Protein AF-A0A2V5WDI5-F1 (afdb_monomer_lite)

Secondary structure (DSSP, 8-state):
--PPPPHHHHHHHHHHHHGGG-----PPP-S-SEEE-TTS-EEETTT-PBPEEEEEEEPPTT--------HHHHHHHHH-TTSPPTT-BSS--SSS-EEEEEEE-HHHHHHHHHT--

Radius of gyration: 20.53 Å; chains: 1; bounding box: 61×52×35 Å

pLDDT: mean 82.86, std 18.29, range [38.41, 97.88]

Structure (mmCIF, N/CA/C/O backbone):
data_AF-A0A2V5WDI5-F1
#
_entry.id   AF-A0A2V5WDI5-F1
#
loop_
_atom_site.group_PDB
_atom_site.id
_atom_site.type_symbol
_atom_site.label_atom_id
_atom_site.label_alt_id
_atom_site.label_comp_id
_atom_site.label_asym_id
_atom_site.label_entity_id
_atom_site.label_seq_id
_atom_site.pdbx_PDB_ins_code
_atom_site.Cartn_x
_atom_site.Cartn_y
_atom_site.Cartn_z
_atom_site.occupancy
_atom_site.B_iso_or_equiv
_atom_site.auth_seq_id
_atom_site.auth_comp_id
_atom_site.auth_asym_id
_atom_site.auth_atom_id
_atom_site.pdbx_PDB_model_num
ATOM 1 N N . MET A 1 1 ? 43.124 33.669 -7.021 1.00 38.41 1 MET A N 1
ATOM 2 C CA . MET A 1 1 ? 41.963 34.585 -7.038 1.00 38.41 1 MET A CA 1
ATOM 3 C C . MET A 1 1 ? 40.874 33.917 -7.861 1.00 38.41 1 MET A C 1
ATOM 5 O O . MET A 1 1 ? 41.068 33.737 -9.054 1.00 38.41 1 MET A O 1
ATOM 9 N N . VAL A 1 2 ? 39.813 33.419 -7.223 1.00 48.09 2 VAL A N 1
ATOM 10 C CA . VAL A 1 2 ? 38.737 32.697 -7.921 1.00 48.09 2 VAL A CA 1
ATOM 11 C C . VAL A 1 2 ? 37.795 33.737 -8.518 1.00 48.09 2 VAL A C 1
ATOM 13 O O . VAL A 1 2 ? 37.176 34.499 -7.778 1.00 48.09 2 VAL A O 1
ATOM 16 N N . ALA A 1 3 ? 37.748 33.811 -9.847 1.00 46.53 3 ALA A N 1
ATOM 17 C CA . ALA A 1 3 ? 36.851 34.706 -10.563 1.00 46.53 3 ALA A CA 1
ATOM 18 C C . ALA A 1 3 ? 35.397 34.368 -10.204 1.00 46.53 3 ALA A C 1
ATOM 20 O O . ALA A 1 3 ? 34.972 33.215 -10.303 1.00 46.53 3 ALA A O 1
ATOM 21 N N . ALA A 1 4 ? 34.643 35.370 -9.751 1.00 55.12 4 ALA A N 1
ATOM 22 C CA . ALA A 1 4 ? 33.223 35.205 -9.489 1.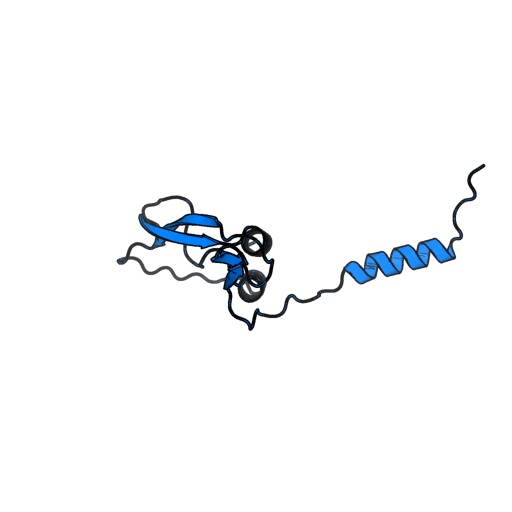00 55.12 4 ALA A CA 1
ATOM 23 C C . ALA A 1 4 ? 32.500 34.890 -10.813 1.00 55.12 4 ALA A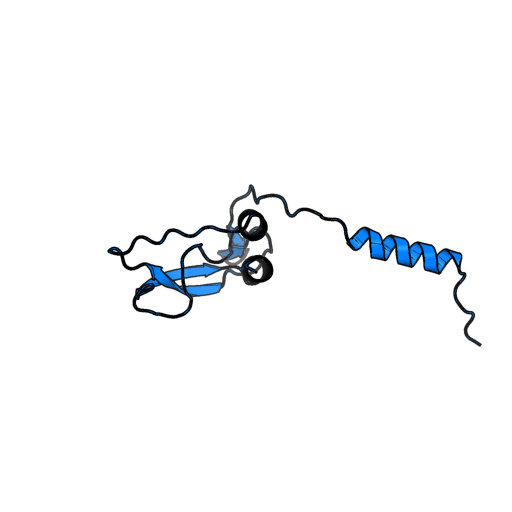 C 1
ATOM 25 O O . ALA A 1 4 ? 32.746 35.577 -11.807 1.00 55.12 4 ALA A O 1
ATOM 26 N N . PRO A 1 5 ? 31.621 33.873 -10.857 1.00 51.78 5 PRO A N 1
ATOM 27 C CA . PRO A 1 5 ? 30.921 33.519 -12.083 1.00 51.78 5 PRO A CA 1
ATOM 28 C C . PRO A 1 5 ? 29.977 34.642 -12.526 1.00 51.78 5 PRO A C 1
ATOM 30 O O . PRO A 1 5 ? 29.293 35.259 -11.703 1.00 51.78 5 PRO A O 1
ATOM 33 N N . ASP A 1 6 ? 29.962 34.857 -13.842 1.00 55.38 6 ASP A N 1
ATOM 34 C CA . ASP A 1 6 ? 29.228 35.881 -14.586 1.00 55.38 6 ASP A CA 1
ATOM 35 C C . ASP A 1 6 ? 27.747 35.979 -14.145 1.00 55.38 6 ASP A C 1
ATOM 37 O O . ASP A 1 6 ? 27.075 34.948 -13.996 1.00 55.38 6 ASP A O 1
ATOM 41 N N . PRO A 1 7 ? 27.190 37.187 -13.926 1.00 56.72 7 PRO A N 1
ATOM 42 C CA . PRO A 1 7 ? 25.811 37.369 -13.463 1.00 56.72 7 PRO A CA 1
ATOM 43 C C . PRO A 1 7 ? 24.762 36.708 -14.372 1.00 56.72 7 PRO A C 1
ATOM 45 O O . PRO A 1 7 ? 23.711 36.296 -13.881 1.00 56.72 7 PRO A O 1
ATOM 48 N N . LYS A 1 8 ? 25.052 36.517 -15.666 1.00 53.31 8 LYS A N 1
ATOM 49 C CA . LYS A 1 8 ? 24.158 35.810 -16.604 1.00 53.31 8 LYS A CA 1
ATOM 50 C C . LYS A 1 8 ? 24.059 34.307 -16.314 1.00 53.31 8 LYS A C 1
ATOM 52 O O . LYS A 1 8 ? 22.994 33.715 -16.485 1.00 53.31 8 LYS A O 1
ATOM 57 N N . ILE A 1 9 ? 25.134 33.702 -15.804 1.00 55.94 9 ILE A N 1
ATOM 58 C CA . ILE A 1 9 ? 25.182 32.283 -15.413 1.00 55.94 9 ILE A CA 1
ATOM 59 C C . ILE A 1 9 ? 24.347 32.056 -14.146 1.00 55.94 9 ILE A C 1
ATOM 61 O O . ILE A 1 9 ? 23.655 31.046 -14.027 1.00 55.94 9 ILE A O 1
ATOM 65 N N . ARG A 1 10 ? 24.333 33.027 -13.223 1.00 53.75 10 ARG A N 1
ATOM 66 C CA . ARG A 1 10 ? 23.519 32.963 -11.996 1.00 53.75 10 ARG A CA 1
ATOM 67 C C . ARG A 1 10 ? 22.017 32.971 -12.286 1.00 53.75 10 ARG A C 1
ATOM 69 O O . ARG A 1 10 ? 21.275 32.243 -11.635 1.00 53.75 10 ARG A O 1
ATOM 76 N N . VAL A 1 11 ? 21.581 33.737 -13.286 1.00 55.53 11 VAL A N 1
ATOM 77 C CA . VAL A 1 11 ? 20.173 33.778 -13.720 1.00 55.53 11 VAL A CA 1
ATOM 78 C C . VAL A 1 11 ? 19.764 32.464 -14.393 1.00 55.53 11 VAL A C 1
ATOM 80 O O . VAL A 1 11 ? 18.689 31.947 -14.112 1.00 55.53 11 VAL A O 1
ATOM 83 N N . LEU A 1 12 ? 20.643 31.861 -15.198 1.00 51.81 12 LEU A N 1
ATOM 84 C CA . LEU A 1 12 ? 20.413 30.542 -15.803 1.00 51.81 12 LEU A CA 1
ATOM 85 C C . LEU A 1 12 ? 20.306 29.422 -14.756 1.00 51.81 12 LEU A C 1
ATOM 87 O O . LEU A 1 12 ? 19.401 28.598 -14.844 1.00 51.81 12 LEU A O 1
ATOM 91 N N . ILE A 1 13 ? 21.159 29.426 -13.727 1.00 54.09 13 ILE A N 1
ATOM 92 C CA . ILE A 1 13 ? 21.071 28.465 -12.615 1.00 54.09 13 ILE A CA 1
ATOM 93 C C . ILE A 1 13 ? 19.780 28.680 -11.813 1.00 54.09 13 ILE A C 1
ATOM 95 O O . ILE A 1 13 ? 19.111 27.711 -11.465 1.00 54.09 13 ILE A O 1
ATOM 99 N N . ALA A 1 14 ? 19.374 29.930 -11.573 1.00 52.66 14 ALA A N 1
ATOM 100 C CA . ALA A 1 14 ? 18.113 30.226 -10.897 1.00 52.66 14 ALA A CA 1
ATOM 101 C C . ALA A 1 14 ? 16.891 29.767 -11.714 1.00 52.66 14 ALA A C 1
ATOM 103 O O . ALA A 1 14 ? 15.966 29.203 -11.142 1.00 52.66 14 ALA A O 1
ATOM 104 N N . ILE A 1 15 ? 16.896 29.920 -13.042 1.00 53.00 15 ILE A N 1
ATOM 105 C CA . ILE A 1 15 ? 15.803 29.462 -13.919 1.00 53.00 15 ILE A CA 1
ATOM 106 C C . ILE A 1 15 ? 15.754 27.927 -14.003 1.00 53.00 15 ILE A C 1
ATOM 108 O O . ILE A 1 15 ? 14.669 27.352 -13.961 1.00 53.00 15 ILE A O 1
ATOM 112 N N . VAL A 1 16 ? 16.904 27.244 -14.041 1.00 50.31 16 VAL A N 1
ATOM 113 C CA . VAL A 1 16 ? 16.966 25.769 -14.001 1.00 50.31 16 VAL A CA 1
ATOM 114 C C . VAL A 1 16 ? 16.522 25.226 -12.632 1.00 50.31 16 VAL A C 1
ATOM 116 O O . VAL A 1 16 ? 15.823 24.213 -12.562 1.00 50.31 16 VAL A O 1
ATOM 119 N N . CYS A 1 17 ? 16.815 25.937 -11.540 1.00 44.41 17 CYS A N 1
ATOM 120 C CA . CYS A 1 17 ? 16.312 25.589 -10.210 1.00 44.41 17 CYS A CA 1
ATOM 121 C C . CYS A 1 17 ? 14.813 25.906 -10.034 1.00 44.41 17 CYS A C 1
ATOM 123 O O . CYS A 1 17 ? 14.108 25.121 -9.404 1.00 44.41 17 CYS A O 1
ATOM 125 N N . LEU A 1 18 ? 14.283 26.987 -10.627 1.00 42.72 18 LEU A N 1
ATOM 126 C CA . LEU A 1 18 ? 12.849 27.315 -10.571 1.00 42.72 18 LEU A CA 1
ATOM 127 C C . LEU A 1 18 ? 11.984 26.455 -11.510 1.00 42.72 18 LEU A C 1
ATOM 129 O O . LEU A 1 18 ? 10.815 26.226 -11.209 1.00 42.72 18 LEU A O 1
ATOM 133 N N . ALA A 1 19 ? 12.540 25.900 -12.591 1.00 39.59 19 ALA A N 1
ATOM 134 C CA . ALA A 1 19 ? 11.843 24.927 -13.442 1.00 39.59 19 ALA A CA 1
ATOM 135 C C . ALA A 1 19 ? 11.679 23.543 -12.775 1.00 39.59 19 ALA A C 1
ATOM 137 O O . ALA A 1 19 ? 10.854 22.737 -13.205 1.00 39.59 19 ALA A O 1
ATOM 138 N N . SER A 1 20 ? 12.405 23.283 -11.682 1.00 42.16 20 SER A N 1
ATOM 139 C CA . SER A 1 20 ? 12.230 22.082 -10.849 1.00 42.16 20 SER A CA 1
ATOM 140 C C . SER A 1 20 ? 10.981 22.149 -9.955 1.00 42.16 20 SER A C 1
ATOM 142 O O . SER A 1 20 ? 10.583 21.140 -9.380 1.00 42.16 20 SER A O 1
ATOM 144 N N . ALA A 1 21 ? 10.331 23.316 -9.871 1.00 41.59 21 ALA A N 1
ATOM 145 C CA . ALA A 1 21 ? 9.027 23.507 -9.235 1.00 41.59 21 ALA A CA 1
ATOM 146 C C . ALA A 1 21 ? 7.868 23.311 -10.226 1.00 41.59 21 ALA A C 1
ATOM 148 O O . ALA A 1 21 ? 6.764 23.820 -10.021 1.00 41.59 21 ALA A O 1
ATOM 149 N N . ALA A 1 22 ? 8.102 22.572 -11.316 1.00 43.59 22 ALA A N 1
ATOM 150 C CA . ALA A 1 22 ? 7.014 22.041 -12.106 1.00 43.59 22 ALA A CA 1
ATOM 151 C C . ALA A 1 22 ? 6.112 21.233 -11.169 1.00 43.59 22 ALA A C 1
ATOM 153 O O . ALA A 1 22 ? 6.501 20.205 -10.616 1.00 43.59 22 ALA A O 1
ATOM 154 N N . ALA A 1 23 ? 4.874 21.689 -11.046 1.00 43.19 23 ALA A N 1
ATOM 155 C CA . ALA A 1 23 ? 3.719 20.924 -10.619 1.00 43.19 23 ALA A CA 1
ATOM 156 C C . ALA A 1 23 ? 3.438 19.734 -11.577 1.00 43.19 23 ALA A C 1
ATOM 158 O O . ALA A 1 23 ? 2.312 19.518 -12.015 1.00 43.19 23 ALA A O 1
ATOM 159 N N . ALA A 1 24 ? 4.473 18.964 -11.923 1.00 50.44 24 ALA A N 1
ATOM 160 C CA . ALA A 1 24 ? 4.414 17.645 -12.522 1.00 50.44 24 ALA A CA 1
ATOM 161 C C . ALA A 1 24 ? 4.117 16.677 -11.363 1.00 50.44 24 ALA A C 1
ATOM 163 O O . ALA A 1 24 ? 4.999 16.147 -10.701 1.00 50.44 24 ALA A O 1
ATOM 164 N N . GLY A 1 25 ? 2.863 16.515 -10.958 1.00 60.44 25 GLY A N 1
ATOM 165 C CA . GLY A 1 25 ? 1.850 15.985 -11.857 1.00 60.44 25 GLY A CA 1
ATOM 166 C C . GLY A 1 25 ? 2.153 14.512 -12.081 1.00 60.44 25 GLY A C 1
ATOM 167 O O . GLY A 1 25 ? 2.291 14.087 -13.217 1.00 60.44 25 GLY A O 1
ATOM 168 N N . CYS A 1 26 ? 2.338 13.743 -11.003 1.00 72.12 26 CYS A N 1
ATOM 169 C CA . CYS A 1 26 ? 2.427 12.300 -11.126 1.00 72.12 26 CYS A CA 1
ATOM 170 C C . CYS A 1 26 ? 1.084 11.795 -11.673 1.00 72.12 26 CYS A C 1
ATOM 172 O O . CYS A 1 26 ? 0.083 11.853 -10.946 1.00 72.12 26 CYS A O 1
ATOM 174 N N . PRO A 1 27 ? 1.016 11.365 -12.947 1.00 85.88 27 PRO A N 1
ATOM 175 C CA . PRO A 1 27 ? -0.240 10.910 -13.505 1.00 85.88 27 PRO A CA 1
ATOM 176 C C . PRO A 1 27 ? -0.683 9.640 -12.766 1.00 85.88 27 PRO A C 1
ATOM 178 O O . PRO A 1 27 ? 0.163 8.899 -12.250 1.00 85.88 27 PRO A O 1
ATOM 181 N N . PRO A 1 28 ? -1.995 9.352 -12.724 1.00 92.12 28 PRO A N 1
ATOM 182 C CA . PRO A 1 28 ? -2.480 8.078 -12.222 1.00 92.12 28 PRO A CA 1
ATOM 183 C C . PRO A 1 28 ? -1.757 6.918 -12.905 1.00 92.12 28 PRO A C 1
ATOM 185 O O . PRO A 1 28 ? -1.593 6.910 -14.129 1.00 92.12 28 PRO A O 1
ATOM 188 N N . TRP A 1 29 ? -1.324 5.942 -12.115 1.00 94.44 29 TRP A N 1
ATOM 189 C CA . TRP A 1 29 ? -0.673 4.754 -12.639 1.00 94.44 29 TRP A CA 1
ATOM 190 C C . TRP A 1 29 ? -1.668 3.936 -13.468 1.00 94.44 29 TRP A C 1
ATOM 192 O O . TRP A 1 29 ? -2.764 3.638 -13.001 1.00 94.44 29 TRP A O 1
ATOM 202 N N . ARG A 1 30 ? -1.288 3.572 -14.700 1.00 94.19 30 ARG A N 1
ATOM 203 C CA . ARG A 1 30 ? -2.158 2.834 -15.639 1.00 94.19 30 ARG A CA 1
ATOM 204 C C . ARG A 1 30 ? -1.709 1.400 -15.935 1.00 94.19 30 ARG A C 1
ATOM 206 O O . ARG A 1 30 ? -2.422 0.681 -16.622 1.00 94.19 30 ARG A O 1
ATOM 213 N N . GLY A 1 31 ? -0.530 0.995 -15.467 1.00 92.69 31 GLY A N 1
ATOM 214 C CA . GLY A 1 31 ? 0.018 -0.340 -15.716 1.00 92.69 31 GLY A CA 1
ATOM 215 C C . GLY A 1 31 ? -0.334 -1.352 -14.626 1.00 92.69 31 GLY A C 1
ATOM 216 O O . GLY A 1 31 ? -0.976 -1.026 -13.626 1.00 92.69 31 GLY A O 1
ATOM 217 N N . ALA A 1 32 ? 0.182 -2.574 -14.763 1.00 96.12 32 ALA A N 1
ATOM 218 C CA . ALA A 1 32 ? 0.185 -3.530 -13.659 1.00 96.12 32 ALA A CA 1
ATOM 219 C C . ALA A 1 32 ? 0.924 -2.929 -12.445 1.00 96.12 32 ALA A C 1
ATOM 221 O O . ALA A 1 32 ? 1.933 -2.245 -12.629 1.00 96.12 32 ALA A O 1
ATOM 222 N N . PRO A 1 33 ? 0.453 -3.143 -11.205 1.00 95.75 33 PRO A N 1
ATOM 223 C CA . PRO A 1 33 ? 1.139 -2.639 -10.019 1.00 95.75 33 PRO A CA 1
ATOM 224 C C . PRO A 1 33 ? 2.437 -3.410 -9.753 1.00 95.75 33 PRO A C 1
ATOM 226 O O . PRO A 1 33 ? 3.412 -2.840 -9.272 1.00 95.75 33 PRO A O 1
ATOM 229 N N . VAL A 1 34 ? 2.481 -4.696 -10.096 1.00 97.44 34 VAL A N 1
ATOM 230 C CA . VAL A 1 34 ? 3.584 -5.607 -9.775 1.00 97.44 34 VAL A CA 1
ATOM 231 C C . VAL A 1 34 ? 4.174 -6.177 -11.059 1.00 97.44 34 VAL A C 1
ATOM 233 O O . VAL A 1 34 ? 3.434 -6.498 -11.986 1.00 97.44 34 VAL A O 1
ATOM 236 N N . ILE A 1 35 ? 5.496 -6.324 -11.090 1.00 97.69 35 ILE A N 1
ATOM 237 C CA . ILE A 1 35 ? 6.226 -7.091 -12.106 1.00 97.69 35 ILE A CA 1
ATOM 238 C C . ILE A 1 35 ? 7.068 -8.173 -11.426 1.00 97.69 35 ILE A C 1
ATOM 240 O O . ILE A 1 35 ? 7.413 -8.046 -10.249 1.00 97.69 35 ILE A O 1
ATOM 244 N N . THR A 1 36 ? 7.411 -9.221 -12.167 1.00 97.62 36 THR A N 1
ATOM 245 C CA . THR A 1 36 ? 8.308 -10.282 -11.697 1.00 97.62 36 THR A CA 1
ATOM 246 C C . THR A 1 36 ? 9.741 -9.965 -12.120 1.00 97.62 36 THR A C 1
ATOM 248 O O . THR A 1 36 ? 9.991 -9.657 -13.286 1.00 97.62 36 THR A O 1
ATOM 251 N N . GLY A 1 37 ? 10.671 -9.997 -11.167 1.00 93.19 37 GLY A N 1
ATOM 252 C CA . GLY A 1 37 ? 12.099 -9.814 -11.404 1.00 93.19 37 GLY A CA 1
ATOM 253 C C . GLY A 1 37 ? 12.765 -11.047 -12.016 1.00 93.19 37 GLY A C 1
ATOM 254 O O . GLY A 1 37 ? 12.139 -12.088 -12.221 1.00 93.19 37 GLY A O 1
ATOM 255 N N . ARG A 1 38 ? 14.064 -10.937 -12.316 1.00 92.38 38 ARG A N 1
ATOM 256 C CA . ARG A 1 38 ? 14.824 -12.015 -12.977 1.00 92.38 38 ARG A CA 1
ATOM 257 C C . ARG A 1 38 ? 14.979 -13.259 -12.100 1.00 92.38 38 ARG A C 1
ATOM 259 O O . ARG A 1 38 ? 15.064 -14.354 -12.641 1.00 92.38 38 ARG A O 1
ATOM 266 N N . SER A 1 39 ? 14.991 -13.099 -10.777 1.00 93.38 39 SER A N 1
ATOM 267 C CA . SER A 1 39 ? 15.043 -14.200 -9.806 1.00 93.38 39 SER A CA 1
ATOM 268 C C . SER A 1 39 ? 13.657 -14.633 -9.303 1.00 93.38 39 SER A C 1
ATOM 270 O O . SER A 1 39 ? 13.562 -15.394 -8.345 1.00 93.38 39 SER A O 1
ATOM 272 N N . GLY A 1 40 ? 12.572 -14.184 -9.946 1.00 94.19 40 GLY A N 1
ATOM 273 C CA . GLY A 1 40 ? 11.199 -14.539 -9.572 1.00 94.19 40 GLY A CA 1
ATOM 274 C C . GLY A 1 40 ? 10.608 -13.694 -8.438 1.00 94.19 40 GLY A C 1
ATOM 275 O O . GLY A 1 40 ? 9.469 -13.912 -8.029 1.00 94.19 40 GLY A O 1
ATOM 276 N N . GLU A 1 41 ? 11.344 -12.709 -7.927 1.00 95.12 41 GLU A N 1
ATOM 277 C CA . GLU A 1 41 ? 10.883 -11.812 -6.877 1.00 95.12 41 GLU A CA 1
ATOM 278 C C . GLU A 1 41 ? 9.791 -10.851 -7.375 1.00 95.12 41 GLU A C 1
ATOM 280 O O . GLU A 1 41 ? 9.763 -10.438 -8.536 1.00 95.12 41 GLU A O 1
ATOM 285 N N . ARG A 1 42 ? 8.879 -10.460 -6.480 1.00 97.25 42 ARG A N 1
ATOM 286 C CA . ARG A 1 42 ? 7.813 -9.498 -6.790 1.00 97.25 42 ARG A CA 1
ATOM 287 C C . ARG A 1 42 ? 8.322 -8.075 -6.590 1.00 97.25 42 ARG A C 1
ATOM 289 O O . ARG A 1 42 ? 8.635 -7.680 -5.466 1.00 97.25 42 ARG A O 1
ATOM 296 N N . LEU A 1 43 ? 8.339 -7.294 -7.663 1.00 97.88 43 LEU A N 1
ATOM 297 C CA . LEU A 1 43 ? 8.809 -5.914 -7.670 1.00 97.88 43 LEU A CA 1
ATOM 298 C C . LEU A 1 43 ? 7.652 -4.940 -7.894 1.00 97.88 43 LEU A C 1
ATOM 300 O O . LEU A 1 43 ? 6.693 -5.225 -8.614 1.00 97.88 43 LEU A O 1
ATOM 304 N N . CYS A 1 44 ? 7.772 -3.742 -7.334 1.00 97.50 44 CYS A N 1
ATOM 305 C CA . CYS A 1 44 ? 6.928 -2.616 -7.704 1.00 97.50 44 CYS A CA 1
ATOM 306 C C . CYS A 1 44 ? 7.171 -2.251 -9.172 1.00 97.50 44 CYS A C 1
ATOM 308 O O . CYS A 1 44 ? 8.287 -1.896 -9.539 1.00 97.50 44 CYS A O 1
ATOM 310 N N . ALA A 1 45 ? 6.134 -2.262 -10.007 1.00 96.62 45 ALA A N 1
ATOM 311 C CA . ALA A 1 45 ? 6.266 -1.936 -11.427 1.00 96.62 45 ALA A CA 1
ATOM 312 C C . ALA A 1 45 ? 6.756 -0.497 -11.673 1.00 96.62 45 ALA A C 1
ATOM 314 O O . ALA A 1 45 ? 7.466 -0.238 -12.643 1.00 96.62 45 ALA A O 1
ATOM 315 N N . LYS A 1 46 ? 6.408 0.428 -10.769 1.00 94.88 46 LYS A N 1
ATOM 316 C CA . LYS A 1 46 ? 6.786 1.843 -10.855 1.00 94.88 46 LYS A CA 1
ATOM 317 C C . LYS A 1 46 ? 8.254 2.088 -10.499 1.00 94.88 46 LYS A C 1
ATOM 319 O O . LYS A 1 46 ? 8.954 2.758 -11.246 1.00 94.88 46 LYS A O 1
ATOM 324 N N . HIS A 1 47 ? 8.708 1.562 -9.362 1.00 95.06 47 HIS A N 1
ATOM 325 C CA . HIS A 1 47 ? 10.037 1.868 -8.810 1.00 95.06 47 HIS A CA 1
ATOM 326 C C . HIS A 1 47 ? 11.061 0.742 -9.009 1.00 95.06 47 HIS A C 1
ATOM 328 O O . HIS A 1 47 ? 12.237 0.934 -8.728 1.00 95.06 47 HIS A O 1
ATOM 334 N N . ARG A 1 48 ? 10.621 -0.430 -9.485 1.00 95.50 48 ARG A N 1
ATOM 335 C CA . ARG A 1 48 ? 11.430 -1.646 -9.682 1.00 95.50 48 ARG A CA 1
ATOM 336 C C . ARG A 1 48 ? 12.153 -2.134 -8.421 1.00 95.50 48 ARG A C 1
ATOM 338 O O . ARG A 1 48 ? 13.175 -2.801 -8.514 1.00 95.50 48 ARG A O 1
ATOM 345 N N . GLU A 1 49 ? 11.598 -1.837 -7.249 1.00 95.31 49 GLU A N 1
ATOM 346 C CA . GLU A 1 49 ? 12.101 -2.315 -5.959 1.00 95.31 49 GLU A CA 1
ATOM 347 C C . GLU A 1 49 ? 11.276 -3.499 -5.428 1.00 95.31 49 GLU A C 1
ATOM 349 O O . GLU A 1 49 ? 10.074 -3.567 -5.718 1.00 95.31 49 GLU A O 1
ATOM 354 N N . PRO A 1 50 ? 11.874 -4.411 -4.638 1.00 96.62 50 PRO A N 1
ATOM 355 C CA . PRO A 1 50 ? 11.147 -5.508 -4.008 1.00 96.62 50 PRO A CA 1
ATOM 356 C C . PRO A 1 50 ? 9.993 -5.025 -3.132 1.00 96.62 50 PRO A C 1
ATOM 358 O O . PRO A 1 50 ? 10.133 -4.079 -2.353 1.00 96.62 50 PRO A O 1
ATOM 361 N N . LEU A 1 51 ? 8.847 -5.699 -3.238 1.00 97.50 51 LEU A N 1
ATOM 362 C CA . LEU A 1 51 ? 7.712 -5.434 -2.360 1.00 97.50 51 LEU A CA 1
ATOM 363 C C . LEU A 1 51 ? 7.991 -5.980 -0.958 1.00 97.50 51 LEU A C 1
ATOM 365 O O . LEU A 1 51 ? 8.306 -7.156 -0.782 1.00 97.50 51 LEU A O 1
ATOM 369 N N . GLN A 1 52 ? 7.824 -5.132 0.051 1.00 96.94 52 GLN A N 1
ATOM 370 C CA . GLN A 1 52 ? 8.007 -5.503 1.448 1.00 96.94 52 GLN A CA 1
ATOM 371 C C . GLN A 1 52 ? 6.731 -6.136 1.988 1.00 96.94 52 GLN A C 1
ATOM 373 O O . GLN A 1 52 ? 5.699 -5.468 2.073 1.00 96.94 52 GLN A O 1
ATOM 378 N N . ALA A 1 53 ? 6.801 -7.413 2.361 1.00 96.31 53 ALA A N 1
ATOM 379 C CA . ALA A 1 53 ? 5.714 -8.093 3.053 1.00 96.31 53 ALA A CA 1
ATOM 380 C C . ALA A 1 53 ? 5.524 -7.509 4.461 1.00 96.31 53 ALA A C 1
ATOM 382 O O . ALA A 1 53 ? 6.488 -7.213 5.166 1.00 96.31 53 ALA A O 1
ATOM 383 N N . THR A 1 54 ? 4.274 -7.336 4.879 1.00 96.50 54 THR A N 1
ATOM 384 C CA . THR A 1 54 ? 3.938 -6.791 6.194 1.00 96.50 54 THR A CA 1
ATOM 385 C C . THR A 1 54 ? 2.554 -7.250 6.653 1.00 96.50 54 THR A C 1
ATOM 387 O O . THR A 1 54 ? 1.753 -7.768 5.866 1.00 96.50 54 THR A O 1
ATOM 390 N N . ILE A 1 55 ? 2.273 -7.058 7.940 1.00 96.50 55 ILE A N 1
ATOM 391 C CA . ILE A 1 55 ? 0.952 -7.253 8.531 1.00 96.50 55 ILE A CA 1
ATOM 392 C C . ILE A 1 55 ? 0.415 -5.879 8.913 1.00 96.50 55 ILE A C 1
ATOM 394 O O . ILE A 1 55 ? 1.064 -5.116 9.624 1.00 96.50 55 ILE A O 1
ATOM 398 N N . VAL A 1 56 ? -0.786 -5.589 8.436 1.00 96.25 56 VAL A N 1
ATOM 399 C CA . VAL A 1 56 ? -1.563 -4.394 8.775 1.00 96.25 56 VAL A CA 1
ATOM 400 C C . VAL A 1 56 ? -2.904 -4.824 9.349 1.00 96.25 56 VAL A C 1
ATOM 402 O O . VAL A 1 56 ? -3.270 -5.994 9.275 1.00 96.25 56 VAL A O 1
ATOM 405 N N . TYR A 1 57 ? -3.647 -3.890 9.918 1.00 95.75 57 TYR A N 1
ATOM 406 C CA . TYR A 1 57 ? -4.928 -4.146 10.550 1.00 95.75 57 TYR A CA 1
ATOM 407 C C . TYR A 1 57 ? -6.033 -3.412 9.795 1.00 95.75 57 TYR A C 1
ATOM 409 O O . TYR A 1 57 ? -6.001 -2.190 9.660 1.00 95.75 57 TYR A O 1
ATOM 417 N N . GLY A 1 58 ? -6.984 -4.168 9.255 1.00 92.94 58 GLY A N 1
ATOM 418 C CA . GLY A 1 58 ? -8.197 -3.636 8.639 1.00 92.94 58 GLY A CA 1
ATOM 419 C C . GLY A 1 58 ? -9.318 -3.438 9.660 1.00 92.94 58 GLY A C 1
ATOM 420 O O . GLY A 1 58 ? -9.188 -3.909 10.796 1.00 92.94 58 GLY A O 1
ATOM 421 N N . PRO A 1 59 ? -10.406 -2.758 9.258 1.00 92.06 59 PRO A N 1
ATOM 422 C CA . PRO A 1 59 ? -11.559 -2.554 10.119 1.00 92.06 59 PRO A CA 1
ATOM 423 C C . PRO A 1 59 ? -12.171 -3.889 10.541 1.00 92.06 59 PRO A C 1
ATOM 425 O O . PRO A 1 59 ? -12.117 -4.878 9.798 1.00 92.06 59 PRO A O 1
ATOM 428 N N . ASP A 1 60 ? -12.750 -3.903 11.737 1.00 87.75 60 ASP A N 1
ATOM 429 C CA . ASP A 1 60 ? -13.595 -5.008 12.173 1.00 87.75 60 ASP A CA 1
ATOM 430 C C . ASP A 1 60 ? -14.762 -5.207 11.182 1.00 87.75 60 ASP A C 1
ATOM 432 O O . ASP A 1 60 ? -15.340 -4.212 10.735 1.00 87.75 60 ASP A O 1
ATOM 436 N N . PRO A 1 61 ? -15.131 -6.449 10.812 1.00 84.81 61 PRO A N 1
ATOM 437 C CA . PRO A 1 61 ? -16.235 -6.698 9.883 1.00 84.81 61 PRO A CA 1
ATOM 438 C C . PRO A 1 61 ? -17.577 -6.086 10.306 1.00 84.81 61 PRO A C 1
ATOM 440 O O . PRO A 1 61 ? -18.410 -5.823 9.441 1.00 84.81 61 PRO A O 1
ATOM 443 N N . ALA A 1 62 ? -17.793 -5.860 11.606 1.00 87.62 62 ALA A N 1
ATOM 444 C CA . ALA A 1 62 ? -19.004 -5.230 12.128 1.00 87.62 62 ALA A CA 1
ATOM 445 C C . ALA A 1 62 ? -18.984 -3.689 12.053 1.00 87.62 62 ALA A C 1
ATOM 447 O O . ALA A 1 62 ? -19.987 -3.049 12.368 1.00 87.62 62 ALA A O 1
ATOM 448 N N . ILE A 1 63 ? -17.862 -3.074 11.659 1.00 84.31 63 ILE A N 1
ATOM 449 C CA . ILE A 1 63 ? -17.663 -1.620 11.667 1.00 84.31 63 ILE A CA 1
ATOM 450 C C . ILE A 1 63 ? -17.558 -1.092 10.234 1.00 84.31 63 ILE A C 1
ATOM 452 O O . ILE A 1 63 ? -16.696 -1.498 9.456 1.00 84.31 63 ILE A O 1
ATOM 456 N N . CYS A 1 64 ? -18.391 -0.103 9.906 1.00 82.56 64 CYS A N 1
ATOM 457 C CA . CYS A 1 64 ? -18.274 0.671 8.673 1.00 82.56 64 CYS A CA 1
ATOM 458 C C . CYS A 1 64 ? -17.569 2.004 8.960 1.00 82.56 64 CYS A C 1
ATOM 460 O O . CYS A 1 64 ? -18.031 2.783 9.793 1.00 82.56 64 CYS A O 1
ATOM 462 N N . ILE A 1 65 ? -16.453 2.274 8.275 1.00 80.88 65 ILE A N 1
ATOM 463 C CA . ILE A 1 65 ? -15.700 3.527 8.414 1.00 80.88 65 ILE A CA 1
ATOM 464 C C . ILE A 1 65 ? -15.844 4.333 7.123 1.00 80.88 65 ILE A C 1
ATOM 466 O O . ILE A 1 65 ? -15.362 3.924 6.067 1.00 80.88 65 ILE A O 1
ATOM 470 N N . LEU A 1 66 ? -16.469 5.507 7.217 1.00 80.88 66 LEU A N 1
ATOM 471 C CA . LEU A 1 66 ? -16.470 6.495 6.142 1.00 80.88 66 LEU A CA 1
ATOM 472 C C . LEU A 1 66 ? -15.193 7.327 6.240 1.00 80.88 66 LEU A C 1
ATOM 474 O O . LEU A 1 66 ? -14.973 8.017 7.233 1.00 80.88 66 LEU A O 1
ATOM 478 N N . VAL A 1 67 ? -14.351 7.270 5.210 1.00 75.50 67 VAL A N 1
ATOM 479 C CA . VAL A 1 67 ? -13.116 8.057 5.161 1.00 75.50 67 VAL A CA 1
ATOM 480 C C . VAL A 1 67 ? -13.167 8.998 3.964 1.00 75.50 67 VAL A C 1
ATOM 482 O O . VAL A 1 67 ? -13.278 8.557 2.821 1.00 75.50 67 VAL A O 1
ATOM 485 N N . GLN A 1 68 ? -13.061 10.299 4.228 1.00 82.75 68 GLN A N 1
ATOM 486 C CA . GLN A 1 68 ? -12.942 11.324 3.195 1.00 82.75 68 GLN A CA 1
ATOM 487 C C . GLN A 1 68 ? -11.464 11.663 2.990 1.00 82.75 68 GLN A C 1
ATOM 489 O O . GLN A 1 68 ? -10.822 12.236 3.866 1.00 82.75 68 GLN A O 1
ATOM 494 N N . SER A 1 69 ? -10.902 11.282 1.842 1.00 83.19 69 SER A N 1
ATOM 495 C CA . SER A 1 69 ? -9.540 11.672 1.470 1.00 83.19 69 SER A CA 1
ATOM 496 C C . SER A 1 69 ? -9.519 13.083 0.888 1.00 83.19 69 SER A C 1
ATOM 498 O O . SER A 1 69 ? -10.362 13.411 0.050 1.00 83.19 69 SER A O 1
ATOM 500 N N . THR A 1 70 ? -8.504 13.874 1.234 1.00 89.69 70 THR A N 1
ATOM 501 C CA . THR A 1 70 ? -8.208 15.130 0.532 1.00 89.69 70 THR A CA 1
ATOM 502 C C . THR A 1 70 ? -7.920 14.869 -0.953 1.00 89.69 70 THR A C 1
ATOM 504 O O . THR A 1 70 ? -7.585 13.747 -1.361 1.00 89.69 70 THR A O 1
ATOM 507 N N . LYS A 1 71 ? -8.055 15.899 -1.799 1.00 89.69 71 LYS A N 1
ATOM 508 C CA . LYS A 1 71 ? -7.782 15.772 -3.243 1.00 89.69 71 LYS A CA 1
ATOM 509 C C . LYS A 1 71 ? -6.315 15.414 -3.493 1.00 89.69 71 LYS A C 1
ATOM 511 O O . LYS A 1 71 ? -6.017 14.647 -4.409 1.00 89.69 71 LYS A O 1
ATOM 516 N N . GLU A 1 72 ? -5.416 15.946 -2.676 1.00 89.62 72 GLU A N 1
ATOM 517 C CA . GLU A 1 72 ? -3.979 15.687 -2.688 1.00 89.62 72 GLU A CA 1
ATOM 518 C C . GLU A 1 72 ? -3.691 14.223 -2.347 1.00 89.62 72 GLU A C 1
ATOM 520 O O . GLU A 1 72 ? -3.025 13.536 -3.125 1.00 89.62 72 GLU A O 1
ATOM 525 N N . ALA A 1 73 ? -4.272 13.710 -1.258 1.00 88.88 73 ALA A N 1
ATOM 526 C CA . ALA A 1 73 ? -4.137 12.314 -0.850 1.00 88.88 73 ALA A CA 1
ATOM 527 C C . ALA A 1 73 ? -4.663 11.344 -1.919 1.00 88.88 73 ALA A C 1
ATOM 529 O O . ALA A 1 73 ? -4.026 10.329 -2.218 1.00 88.88 73 ALA A O 1
ATOM 530 N N . ALA A 1 74 ? -5.812 11.662 -2.526 1.00 90.00 74 ALA A N 1
ATOM 531 C CA . ALA A 1 74 ? -6.404 10.857 -3.590 1.00 90.00 74 ALA A CA 1
ATOM 532 C C . ALA A 1 74 ? -5.498 10.798 -4.831 1.00 90.00 74 ALA A C 1
ATOM 534 O O . ALA A 1 74 ? -5.218 9.712 -5.347 1.00 90.00 74 ALA A O 1
ATOM 535 N N . LYS A 1 75 ? -4.971 11.948 -5.275 1.00 91.56 75 LYS A N 1
ATOM 536 C CA . LYS A 1 75 ? -3.999 12.016 -6.379 1.00 91.56 75 LYS A CA 1
ATOM 537 C C . LYS A 1 75 ? -2.722 11.249 -6.049 1.00 91.56 75 LYS A C 1
ATOM 539 O O . LYS A 1 75 ? -2.232 10.488 -6.885 1.00 91.56 75 LYS A O 1
ATOM 544 N N . ALA A 1 76 ? -2.210 11.404 -4.830 1.00 92.88 76 ALA A N 1
ATOM 545 C CA . ALA A 1 76 ? -0.987 10.742 -4.413 1.00 92.88 76 ALA A CA 1
ATOM 546 C C . ALA A 1 76 ? -1.127 9.215 -4.434 1.00 92.88 76 ALA A C 1
ATOM 548 O O . ALA A 1 76 ? -0.244 8.511 -4.925 1.00 92.88 76 ALA A O 1
ATOM 549 N N . ARG A 1 77 ? -2.276 8.702 -3.978 1.00 92.75 77 ARG A N 1
ATOM 550 C CA . ARG A 1 77 ? -2.609 7.273 -4.043 1.00 92.75 77 ARG A CA 1
ATOM 551 C C . ARG A 1 77 ? -2.771 6.774 -5.474 1.00 92.75 77 ARG A C 1
ATOM 553 O O . ARG A 1 77 ? -2.196 5.744 -5.807 1.00 92.75 77 ARG A O 1
ATOM 560 N N . ALA A 1 78 ? -3.475 7.512 -6.333 1.00 93.31 78 ALA A N 1
ATOM 561 C CA . ALA A 1 78 ? -3.648 7.136 -7.740 1.00 93.31 78 ALA A CA 1
ATOM 562 C C . ALA A 1 78 ? -2.305 7.008 -8.487 1.00 93.31 78 ALA A C 1
ATOM 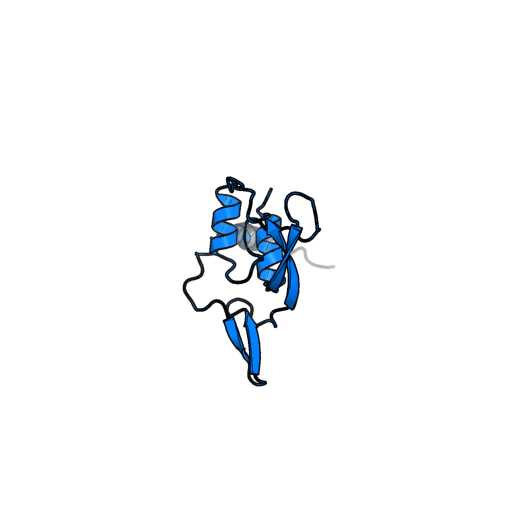564 O O . ALA A 1 78 ? -2.146 6.179 -9.379 1.00 93.31 78 ALA A O 1
ATOM 565 N N . CYS A 1 79 ? -1.320 7.810 -8.096 1.00 93.38 79 CYS A N 1
ATOM 566 C CA . CYS A 1 79 ? 0.050 7.791 -8.603 1.00 93.38 79 CYS A CA 1
ATOM 567 C C . CYS A 1 79 ? 0.917 6.637 -8.039 1.00 93.38 79 CYS A C 1
ATOM 569 O O . CYS A 1 79 ? 1.966 6.305 -8.607 1.00 93.38 79 CYS A O 1
ATOM 571 N N . SER A 1 80 ? 0.523 6.035 -6.914 1.00 95.81 80 SER A N 1
ATOM 572 C CA . SER A 1 80 ? 1.338 5.104 -6.127 1.00 95.81 80 SER A CA 1
ATOM 573 C C . SER A 1 80 ? 0.696 3.713 -6.059 1.00 95.81 80 SER A C 1
ATOM 575 O O . SER A 1 80 ? 0.057 3.375 -5.062 1.00 95.81 80 SER A O 1
ATOM 577 N N . PRO A 1 81 ? 0.911 2.858 -7.076 1.00 95.69 81 PRO A N 1
ATOM 578 C CA . PRO A 1 81 ? 0.160 1.610 -7.252 1.00 95.69 81 PRO A CA 1
ATOM 579 C C . PRO A 1 81 ? 0.395 0.548 -6.168 1.00 95.69 81 PRO A C 1
ATOM 581 O O . PRO A 1 81 ? -0.400 -0.375 -6.049 1.00 95.69 81 PRO A O 1
ATOM 584 N N . ASN A 1 82 ? 1.477 0.663 -5.389 1.00 97.19 82 ASN A N 1
ATOM 585 C CA . ASN A 1 82 ? 1.797 -0.243 -4.278 1.00 97.19 82 ASN A CA 1
ATOM 586 C C . ASN A 1 82 ? 1.987 0.508 -2.952 1.00 97.19 82 ASN A C 1
ATOM 588 O O . ASN A 1 82 ? 2.812 0.108 -2.128 1.00 97.19 82 ASN A O 1
ATOM 592 N N . ALA A 1 83 ? 1.300 1.634 -2.758 1.00 95.81 83 ALA A N 1
ATOM 593 C CA . ALA A 1 83 ? 1.148 2.177 -1.411 1.00 95.81 83 ALA A CA 1
ATOM 594 C C . ALA A 1 83 ? 0.279 1.229 -0.572 1.00 95.81 83 ALA A C 1
ATOM 596 O O . ALA A 1 83 ? -0.483 0.426 -1.118 1.00 95.81 83 ALA A O 1
ATOM 597 N N . LEU A 1 84 ? 0.374 1.327 0.753 1.00 94.69 84 LEU A N 1
ATOM 598 C CA . LEU A 1 84 ? -0.530 0.587 1.623 1.00 94.69 84 LEU A CA 1
ATOM 599 C C . LEU A 1 84 ? -1.987 0.942 1.297 1.00 94.69 84 LEU A C 1
ATOM 601 O O . LEU A 1 84 ? -2.317 2.081 0.937 1.00 94.69 84 LEU A O 1
ATOM 605 N N . ALA A 1 85 ? -2.864 -0.057 1.419 1.00 87.56 85 ALA A N 1
ATOM 606 C CA . ALA A 1 85 ? -4.291 0.101 1.176 1.00 87.56 85 ALA A CA 1
ATOM 607 C C . ALA A 1 85 ? -4.871 1.292 1.963 1.00 87.56 85 ALA A C 1
ATOM 609 O O . ALA A 1 85 ? -4.308 1.783 2.944 1.00 87.56 85 ALA A O 1
ATOM 610 N N . PHE A 1 86 ? -5.988 1.822 1.486 1.00 85.38 86 PHE A N 1
ATOM 611 C CA . PHE A 1 86 ? -6.715 2.840 2.232 1.00 85.38 86 PHE A CA 1
ATOM 612 C C . PHE A 1 86 ? -7.517 2.183 3.360 1.00 85.38 86 PHE A C 1
ATOM 614 O O . PHE A 1 86 ? -7.901 1.022 3.235 1.00 85.38 86 PHE A O 1
ATOM 621 N N . GLY A 1 87 ? -7.750 2.907 4.458 1.00 85.62 87 GLY A N 1
ATOM 622 C CA . GLY A 1 87 ? -8.554 2.392 5.572 1.00 85.62 87 GLY A CA 1
ATOM 623 C C . GLY A 1 87 ? -7.930 1.197 6.304 1.00 85.62 87 GLY A C 1
ATOM 624 O O . GLY A 1 87 ? -8.652 0.333 6.788 1.00 85.62 87 GLY A O 1
ATOM 625 N N . ILE A 1 88 ? -6.601 1.123 6.372 1.00 90.06 88 ILE A N 1
ATOM 626 C CA . ILE A 1 88 ? -5.879 0.159 7.213 1.00 90.06 88 ILE A CA 1
ATOM 627 C C . ILE A 1 88 ? -4.965 0.899 8.187 1.00 90.06 88 ILE A C 1
ATOM 629 O O . ILE A 1 88 ? -4.492 2.000 7.906 1.00 90.06 88 ILE A O 1
ATOM 633 N N . SER A 1 89 ? -4.688 0.264 9.319 1.00 91.06 89 SER A N 1
ATOM 634 C CA . SER A 1 89 ? -3.778 0.746 10.350 1.00 91.06 89 SER A CA 1
ATOM 635 C C . SER A 1 89 ? -2.547 -0.151 10.445 1.00 91.06 89 SER A C 1
ATOM 637 O O . SER A 1 89 ? -2.625 -1.362 10.256 1.00 91.06 89 SER A O 1
ATOM 639 N N . ARG A 1 90 ? -1.390 0.422 10.779 1.00 91.38 90 ARG A N 1
ATOM 640 C CA . ARG A 1 90 ? -0.192 -0.365 11.134 1.00 91.38 90 ARG A CA 1
ATOM 641 C C . ARG A 1 90 ? -0.235 -0.865 12.577 1.00 91.38 90 ARG A C 1
ATOM 643 O O . ARG A 1 90 ? 0.455 -1.819 12.917 1.00 91.38 90 ARG A O 1
ATOM 650 N N . THR A 1 91 ? -1.068 -0.241 13.401 1.00 94.00 91 THR A N 1
ATOM 651 C CA . THR A 1 91 ? -1.229 -0.563 14.816 1.00 94.00 91 THR A CA 1
ATOM 652 C C . THR A 1 91 ? -2.594 -1.192 15.035 1.00 94.00 91 THR A C 1
ATOM 654 O O . THR A 1 91 ? -3.605 -0.669 14.557 1.00 94.00 91 THR A O 1
ATOM 657 N N . LYS A 1 92 ? -2.629 -2.302 15.770 1.00 94.38 92 LYS A N 1
ATOM 658 C CA . LYS A 1 92 ? -3.882 -2.938 16.172 1.00 94.38 92 LYS A CA 1
ATOM 659 C C . LYS A 1 92 ? -4.661 -2.000 17.090 1.00 94.38 92 LYS A C 1
ATOM 661 O O . LYS A 1 92 ? -4.092 -1.431 18.018 1.00 94.38 92 LYS A O 1
ATOM 666 N N . SER A 1 93 ? -5.959 -1.876 16.863 1.00 92.06 93 SER A N 1
ATOM 667 C CA . SER A 1 93 ? -6.867 -1.171 17.766 1.00 92.06 93 SER A CA 1
ATOM 668 C C . SER A 1 93 ? -8.227 -1.862 17.798 1.00 92.06 93 SER A C 1
ATOM 670 O O . SER A 1 93 ? -8.443 -2.850 17.097 1.00 92.06 93 SER A O 1
ATOM 672 N N . GLN A 1 94 ? -9.150 -1.356 18.617 1.00 90.25 94 GLN A N 1
ATOM 673 C CA . GLN A 1 94 ? -10.519 -1.868 18.640 1.00 90.25 94 GLN A CA 1
ATOM 674 C C . GLN A 1 94 ? -11.227 -1.662 17.291 1.00 90.25 94 GLN A C 1
ATOM 676 O O . GLN A 1 94 ? -11.918 -2.563 16.834 1.00 90.25 94 GLN A O 1
ATOM 681 N N . LEU A 1 95 ? -11.008 -0.517 16.626 1.00 90.06 95 LEU A N 1
ATOM 682 C CA . LEU A 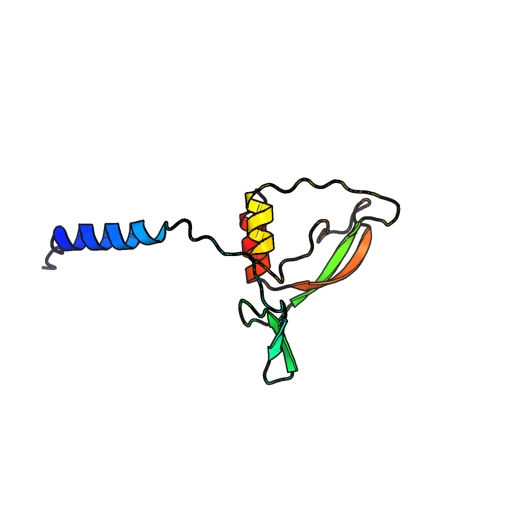1 95 ? -11.533 -0.280 15.276 1.00 90.06 95 LEU A CA 1
ATOM 683 C C . LEU A 1 95 ? -10.798 -1.100 14.211 1.00 90.06 95 LEU A C 1
ATOM 685 O O . LEU A 1 95 ? -11.433 -1.593 13.285 1.00 90.06 95 LEU A O 1
ATOM 689 N N . TYR A 1 96 ? -9.473 -1.233 14.329 1.00 92.81 96 TYR A N 1
ATOM 690 C CA . TYR A 1 96 ? -8.626 -1.950 13.376 1.00 92.81 96 TYR A CA 1
ATOM 691 C C . TYR A 1 96 ? -8.095 -3.236 14.016 1.00 92.81 96 TYR A C 1
ATOM 693 O O . TYR A 1 96 ? -6.949 -3.302 14.472 1.00 92.81 96 TYR A O 1
ATOM 701 N N . SER A 1 97 ? -8.959 -4.248 14.099 1.00 93.38 97 SER A N 1
ATOM 702 C CA . SER A 1 97 ? -8.710 -5.491 14.838 1.00 93.38 97 SER A CA 1
ATOM 703 C C . SER A 1 97 ? -8.244 -6.644 13.940 1.00 93.38 97 SER A C 1
ATOM 705 O O . SER A 1 97 ? -7.514 -7.534 14.394 1.00 93.38 97 SER A O 1
ATOM 707 N N . ARG A 1 98 ? -8.623 -6.628 12.654 1.00 93.38 98 ARG A N 1
ATOM 708 C CA . ARG A 1 98 ? -8.421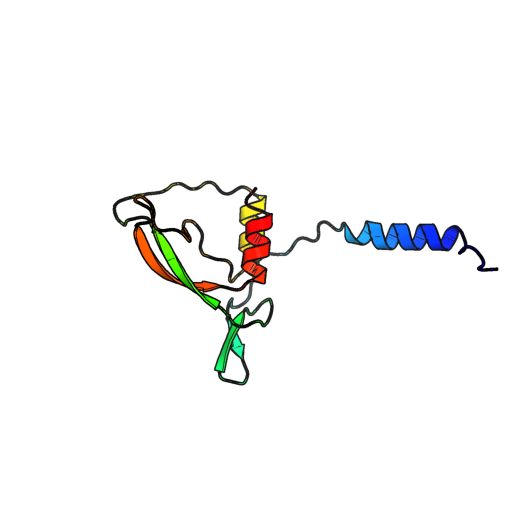 -7.740 11.718 1.00 93.38 98 ARG A CA 1
ATOM 709 C C . ARG A 1 98 ? -7.047 -7.681 11.066 1.00 93.38 98 ARG A C 1
ATOM 711 O O . ARG A 1 98 ? -6.803 -6.819 10.227 1.00 93.38 98 ARG A O 1
ATOM 718 N N . ALA A 1 99 ? -6.177 -8.638 11.374 1.00 94.75 99 ALA A N 1
ATOM 719 C CA . ALA A 1 99 ? -4.883 -8.760 10.707 1.00 94.75 99 ALA A CA 1
ATOM 720 C C . ALA A 1 99 ? -5.047 -9.086 9.209 1.00 94.75 99 ALA A C 1
ATOM 722 O O . ALA A 1 99 ? -5.788 -9.989 8.823 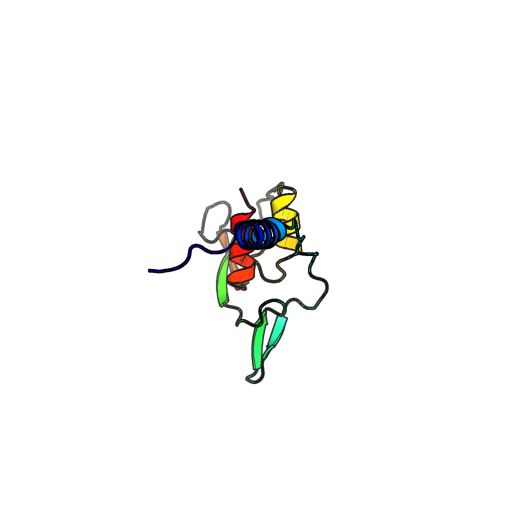1.00 94.75 99 ALA A O 1
ATOM 723 N N . VAL A 1 100 ? -4.323 -8.358 8.364 1.00 93.81 100 VAL A N 1
ATOM 724 C CA . VAL A 1 100 ? -4.292 -8.498 6.909 1.00 93.81 100 VAL A CA 1
ATOM 725 C C . VAL A 1 100 ? -2.833 -8.591 6.480 1.00 93.81 100 VAL A C 1
ATOM 727 O O . VAL A 1 100 ? -2.040 -7.681 6.722 1.00 93.81 100 VAL A O 1
ATOM 730 N N . LYS A 1 101 ? -2.471 -9.701 5.833 1.00 95.19 101 LYS A N 1
ATOM 731 C CA . LYS A 1 101 ? -1.165 -9.839 5.181 1.00 95.19 101 LYS A CA 1
ATOM 732 C C . LYS A 1 101 ? -1.191 -9.051 3.879 1.00 95.19 101 LYS A C 1
ATOM 734 O O . LYS A 1 101 ? -2.086 -9.241 3.060 1.00 95.19 101 LYS A O 1
ATOM 739 N N . THR A 1 102 ? -0.216 -8.176 3.690 1.00 95.00 102 THR A N 1
ATOM 740 C CA . THR A 1 102 ? -0.091 -7.376 2.472 1.00 95.00 102 THR A CA 1
ATOM 741 C C . THR A 1 102 ? 1.377 -7.157 2.130 1.00 95.00 102 THR A C 1
ATOM 743 O O . THR A 1 102 ? 2.276 -7.589 2.851 1.00 95.00 102 THR A O 1
ATOM 746 N N . SER A 1 103 ? 1.627 -6.488 1.014 1.00 96.06 103 SER A N 1
ATOM 747 C CA . SER A 1 103 ? 2.956 -6.047 0.626 1.00 96.06 103 SER A CA 1
ATOM 748 C C . SER A 1 103 ? 2.896 -4.643 0.054 1.00 96.06 103 SER A C 1
ATOM 750 O O . SER A 1 103 ? 1.914 -4.297 -0.600 1.00 96.06 103 SER A O 1
ATOM 752 N N . TYR A 1 104 ? 3.942 -3.852 0.257 1.00 97.12 104 TYR A N 1
ATOM 753 C CA . TYR A 1 104 ? 3.988 -2.474 -0.224 1.00 97.12 104 TYR A CA 1
ATOM 754 C C . TYR A 1 104 ? 5.368 -2.097 -0.760 1.00 97.12 104 TYR A C 1
ATOM 756 O O . TYR A 1 104 ? 6.368 -2.774 -0.529 1.00 97.12 104 TYR A O 1
ATOM 764 N N . CYS A 1 105 ? 5.404 -0.989 -1.488 1.00 97.44 105 CYS A N 1
ATOM 765 C CA . CYS A 1 105 ? 6.610 -0.341 -1.982 1.00 97.44 105 CYS A CA 1
ATOM 766 C C . CYS A 1 105 ? 6.930 0.855 -1.078 1.00 97.44 105 CYS A C 1
ATOM 768 O O . CYS A 1 105 ? 6.070 1.717 -0.870 1.00 97.44 105 CYS A O 1
ATOM 770 N N . ARG A 1 106 ? 8.159 0.930 -0.550 1.00 95.94 106 ARG A N 1
ATOM 771 C CA . ARG A 1 106 ? 8.561 1.961 0.419 1.00 95.94 106 ARG A CA 1
ATOM 772 C C . ARG A 1 106 ? 8.453 3.355 -0.187 1.00 95.94 106 ARG A C 1
ATOM 774 O O . ARG A 1 106 ? 7.983 4.268 0.486 1.00 95.94 106 ARG A O 1
ATOM 781 N N . GLN A 1 107 ? 8.821 3.502 -1.458 1.00 95.88 107 GLN A N 1
ATOM 782 C CA . GLN A 1 107 ? 8.727 4.782 -2.164 1.00 95.88 107 GLN A CA 1
ATOM 783 C C . GLN A 1 107 ? 7.276 5.197 -2.443 1.00 95.88 107 GLN A C 1
ATOM 785 O O . GLN A 1 107 ? 6.907 6.343 -2.197 1.00 95.88 107 GLN A O 1
ATOM 790 N N . CYS A 1 108 ? 6.425 4.266 -2.901 1.00 95.44 108 CYS A N 1
ATOM 791 C CA . CYS A 1 108 ? 4.994 4.535 -3.096 1.00 95.44 108 CYS A CA 1
ATOM 792 C C . CYS A 1 108 ? 4.332 5.000 -1.798 1.00 95.44 108 CYS A C 1
ATOM 794 O O . CYS A 1 108 ? 3.555 5.953 -1.801 1.00 95.44 108 CYS A O 1
ATOM 796 N N . GLU A 1 109 ? 4.651 4.317 -0.704 1.00 95.00 109 GLU A N 1
ATOM 797 C CA . GLU A 1 109 ? 4.102 4.609 0.609 1.00 95.00 109 GLU A CA 1
ATOM 798 C C . GLU A 1 109 ? 4.592 5.950 1.152 1.00 95.00 109 GLU A C 1
ATOM 800 O O . GLU A 1 109 ? 3.773 6.768 1.559 1.00 95.00 109 GLU A O 1
ATOM 805 N N . ALA A 1 110 ? 5.900 6.217 1.106 1.00 93.50 110 ALA A N 1
ATOM 806 C CA . ALA A 1 110 ? 6.458 7.495 1.545 1.00 93.50 110 ALA A CA 1
ATOM 807 C C . ALA A 1 110 ? 5.830 8.675 0.789 1.00 93.50 110 ALA A C 1
ATOM 809 O O . ALA A 1 110 ? 5.480 9.686 1.397 1.00 93.50 110 ALA A O 1
ATOM 810 N N . PHE A 1 111 ? 5.618 8.514 -0.521 1.00 93.50 111 PHE A N 1
ATOM 811 C CA . PHE A 1 111 ? 4.943 9.517 -1.332 1.00 93.50 111 PHE A CA 1
ATOM 812 C C . PHE A 1 111 ? 3.505 9.762 -0.868 1.00 93.50 111 PHE A C 1
ATOM 814 O O . PHE A 1 111 ? 3.116 10.912 -0.698 1.00 93.50 111 PHE A O 1
ATOM 821 N N . VAL A 1 112 ? 2.719 8.712 -0.610 1.00 92.88 112 VAL A N 1
ATOM 822 C CA . VAL A 1 112 ? 1.348 8.880 -0.102 1.00 92.88 112 VAL A CA 1
ATOM 823 C C . VAL A 1 112 ? 1.348 9.551 1.269 1.00 92.88 112 VAL A C 1
ATOM 825 O O . VAL A 1 112 ? 0.625 10.523 1.447 1.00 92.88 112 VAL A O 1
ATOM 828 N N . GLN A 1 113 ? 2.187 9.101 2.206 1.00 91.25 113 GLN A N 1
ATOM 829 C CA . GLN A 1 113 ? 2.268 9.664 3.561 1.00 91.25 113 GLN A CA 1
ATOM 830 C C . GLN A 1 113 ? 2.619 11.159 3.562 1.00 91.25 113 GLN A C 1
ATOM 832 O O . GLN A 1 113 ? 2.077 11.918 4.362 1.00 91.25 113 GLN A O 1
ATOM 837 N N . ALA A 1 114 ? 3.462 11.609 2.628 1.00 90.75 114 ALA A N 1
ATOM 838 C CA . ALA A 1 114 ? 3.784 13.027 2.473 1.00 90.75 114 ALA A CA 1
ATOM 839 C C . ALA A 1 114 ? 2.571 13.898 2.075 1.00 90.75 114 ALA A C 1
ATOM 841 O O . ALA A 1 114 ? 2.595 15.102 2.317 1.00 90.75 114 ALA A O 1
ATOM 842 N N . HIS A 1 115 ? 1.517 13.293 1.513 1.00 89.75 115 HIS A N 1
ATOM 843 C CA . HIS A 1 115 ? 0.319 13.963 0.992 1.00 89.75 115 HIS A CA 1
ATOM 844 C C . HIS A 1 115 ? -0.970 13.605 1.759 1.00 89.75 115 HIS A C 1
ATOM 846 O O . HIS A 1 115 ? -2.059 13.925 1.292 1.00 89.75 115 HIS A O 1
ATOM 852 N N . LEU A 1 116 ? -0.872 12.924 2.910 1.00 82.50 116 LEU A N 1
ATOM 853 C CA . LEU A 1 116 ? -2.017 12.647 3.797 1.00 82.50 116 LEU A CA 1
ATOM 854 C C . LEU A 1 116 ? -2.323 13.794 4.780 1.00 82.50 116 LEU A C 1
ATOM 856 O O . LEU A 1 116 ? -3.214 13.636 5.612 1.00 82.50 116 LEU A O 1
ATOM 860 N N . LYS A 1 117 ? -1.568 14.895 4.717 1.00 63.47 117 LYS A N 1
ATOM 861 C CA . LYS A 1 117 ? -1.725 16.063 5.593 1.00 63.47 117 LYS A CA 1
ATOM 862 C C . LYS A 1 117 ? -2.927 16.917 5.213 1.00 63.47 117 LYS A C 1
ATOM 864 O O . LYS A 1 117 ? -3.231 16.994 4.001 1.00 63.47 117 LYS A O 1
#

Sequence (117 aa):
MVAAPDPKIRVLIAIVCLASAAAAGCPPWRGAPVITGRSGERLCAKHREPLQATIVYGPDPAICILVQSTKEAAKARACSPNALAFGISRTKSQLYSRAVKTSYCRQCEAFVQAHLK

Foldseek 3Di:
DDDDDDPVVVVVVVVVVVVVPPPPDLDFDDDDQWDADPVRAIAGPVPRHGWAKDKWFAFDPVDDDDDDADPQLVRLLRSQSFADDPRIGRDDDNGRPHIDIGTGDPVSNVSSVVRRD